Protein AF-A0A6C0BXC2-F1 (afdb_monomer_lite)

Secondary structure (DSSP, 8-state):
---PEEE-HHHHHHHHHHH-TTS-HHHHHHHHHHHHHHHHTT--SSEEEPPPPPP------------------------------------------HHHHHHHHHHHHHHHHHTTT-

Sequence (118 aa):
MVEKKPVTWLGLVKITKGNNPSLHLGKIMKMAAGEWKKVKSGSHEKYSQGKSTPGTRKKRKSSKKSKKCKKNDDEDSEEEENNEEHHSSRKTRKTKCSGCKRYEKEIKKLKERIARLE

Organism: NCBI:txid1070528

Foldseek 3Di:
DQDAAAAELVRLLVVLCVVPVPDDSVVSNVVSVVQVVCQDVVNHRHHHHHDDDDDPPPPDPDDDDDDDDDDDDDDDDDDDDDDDDDDPPPPPPPPDDPVRVVVVVVVVVVVVVVVVVD

Radius of gyration: 26.95 Å; chains: 1; bounding box: 48×57×66 Å

pLDDT: mean 75.56, std 20.68, range [31.38, 96.19]

Structure (mmCIF, N/CA/C/O backbone):
data_AF-A0A6C0BXC2-F1
#
_entry.id   AF-A0A6C0BXC2-F1
#
loop_
_atom_site.group_PDB
_atom_site.id
_atom_site.type_symbol
_atom_site.label_atom_id
_atom_site.label_alt_id
_atom_site.label_comp_id
_atom_site.label_asym_id
_atom_site.label_entity_id
_atom_site.label_seq_id
_atom_site.pdbx_PDB_ins_code
_atom_site.Cartn_x
_atom_site.Cartn_y
_atom_site.Cartn_z
_atom_site.occupancy
_atom_site.B_iso_or_equiv
_atom_site.auth_seq_id
_atom_site.auth_comp_id
_atom_site.auth_asym_id
_atom_site.auth_atom_id
_atom_site.pdbx_PDB_model_num
ATOM 1 N N . MET A 1 1 ? -12.857 7.344 28.870 1.00 57.31 1 MET A N 1
ATOM 2 C CA . MET A 1 1 ? -12.826 6.625 27.575 1.00 57.31 1 MET A CA 1
ATOM 3 C C . MET A 1 1 ? -11.533 6.998 26.868 1.00 57.31 1 MET A C 1
ATOM 5 O O . MET A 1 1 ? -11.228 8.179 26.820 1.00 57.31 1 MET A O 1
ATOM 9 N N . VAL A 1 2 ? -10.741 6.034 26.391 1.00 72.81 2 VAL A N 1
ATOM 10 C CA . VAL A 1 2 ? -9.517 6.345 25.630 1.00 72.81 2 VAL A CA 1
ATOM 11 C C . VAL A 1 2 ? -9.930 6.772 24.224 1.00 72.81 2 VAL A C 1
ATOM 13 O O . VAL A 1 2 ? -10.472 5.9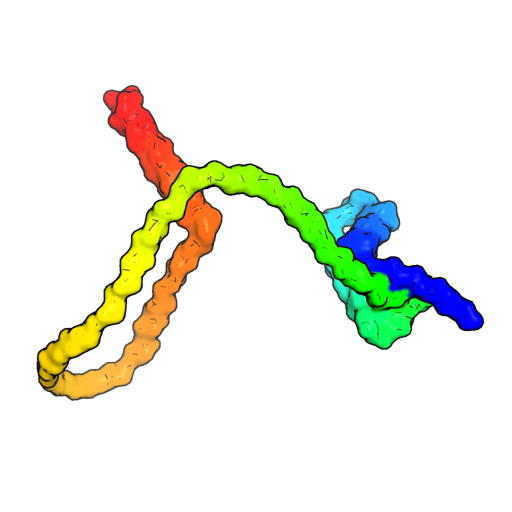63 23.469 1.00 72.81 2 VAL A O 1
ATOM 16 N N . GLU A 1 3 ? -9.702 8.036 23.871 1.00 81.19 3 GLU A N 1
ATOM 17 C CA . GLU A 1 3 ? -9.935 8.521 22.511 1.00 81.19 3 GLU A CA 1
ATOM 18 C C . GLU A 1 3 ? -8.942 7.867 21.542 1.00 81.19 3 GLU A C 1
ATOM 20 O O . GLU A 1 3 ? -7.733 8.108 21.580 1.00 81.19 3 GLU A O 1
ATOM 25 N N . LYS A 1 4 ? -9.456 7.002 20.662 1.00 89.38 4 LYS A N 1
ATOM 26 C CA . LYS A 1 4 ? -8.649 6.318 19.646 1.00 89.38 4 LYS A CA 1
ATOM 27 C C . LYS A 1 4 ? -8.500 7.202 18.414 1.00 89.38 4 LYS A C 1
ATOM 29 O O . LYS A 1 4 ? -9.495 7.627 17.827 1.00 89.38 4 LYS A O 1
ATOM 34 N N . LYS A 1 5 ? -7.262 7.412 17.959 1.00 90.62 5 LYS A N 1
ATOM 35 C CA . L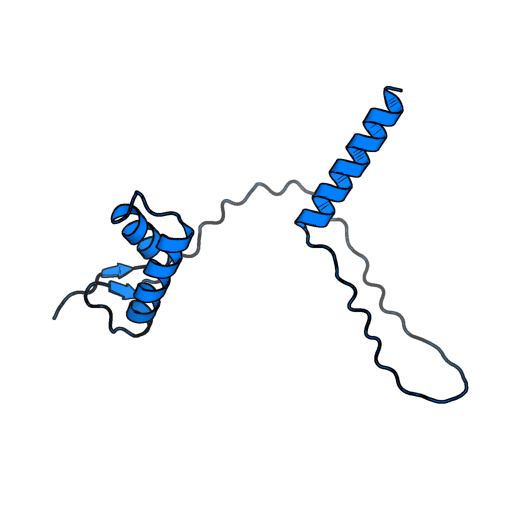YS A 1 5 ? -6.988 8.223 16.762 1.00 90.62 5 LYS A CA 1
ATOM 36 C C . LYS A 1 5 ? -7.355 7.444 15.489 1.00 90.62 5 LYS A C 1
ATOM 38 O O . LYS A 1 5 ? -6.900 6.307 15.337 1.00 90.62 5 LYS A O 1
ATOM 43 N N . PRO A 1 6 ? -8.124 8.019 14.548 1.00 92.25 6 PRO A N 1
ATOM 44 C CA . PRO A 1 6 ? -8.432 7.344 13.293 1.00 92.25 6 PRO A CA 1
ATOM 45 C C . PRO A 1 6 ? -7.165 7.204 12.444 1.00 92.25 6 PRO A C 1
ATOM 47 O O . PRO A 1 6 ? -6.461 8.183 12.196 1.00 92.25 6 PRO A O 1
ATOM 50 N N . VAL A 1 7 ? -6.876 5.992 11.967 1.00 94.06 7 VAL A N 1
ATOM 51 C CA . VAL A 1 7 ? -5.696 5.712 11.138 1.00 94.06 7 VAL A CA 1
ATOM 52 C C . VAL A 1 7 ? -6.073 4.954 9.869 1.00 94.06 7 VAL A C 1
ATOM 54 O O . VAL A 1 7 ? -6.936 4.078 9.870 1.00 94.06 7 VAL A O 1
ATOM 57 N N . THR A 1 8 ? -5.430 5.301 8.756 1.00 94.62 8 THR A N 1
ATOM 58 C CA . THR A 1 8 ? -5.537 4.556 7.493 1.00 94.62 8 THR A CA 1
ATOM 59 C C . THR A 1 8 ? -4.421 3.521 7.391 1.00 94.62 8 THR A C 1
ATOM 61 O O . THR A 1 8 ? -3.402 3.640 8.068 1.00 94.62 8 THR A O 1
ATOM 64 N N . TRP A 1 9 ? -4.560 2.543 6.492 1.00 93.56 9 TRP A N 1
ATOM 65 C CA . TRP A 1 9 ? -3.521 1.535 6.254 1.00 93.56 9 TRP A CA 1
ATOM 66 C C . TRP A 1 9 ? -2.154 2.172 5.961 1.00 93.56 9 TRP A C 1
ATOM 68 O O . TRP A 1 9 ? -1.148 1.830 6.574 1.00 93.56 9 TRP A O 1
ATOM 78 N N . LEU A 1 10 ? -2.126 3.166 5.068 1.00 93.25 10 LEU A N 1
ATOM 79 C CA . LEU A 1 10 ? -0.902 3.895 4.727 1.00 93.25 10 LEU A CA 1
ATOM 80 C C . LEU A 1 10 ? -0.369 4.723 5.900 1.00 93.25 10 LEU A C 1
ATOM 82 O O . LEU A 1 10 ? 0.845 4.831 6.062 1.00 93.25 10 LEU A O 1
ATOM 86 N N . GLY A 1 11 ? -1.261 5.314 6.700 1.00 93.38 11 GLY A N 1
ATOM 87 C CA . GLY A 1 11 ? -0.884 6.024 7.920 1.00 93.38 11 GLY A CA 1
ATOM 88 C C . GLY A 1 11 ? -0.171 5.098 8.900 1.00 93.38 11 GLY A C 1
ATOM 89 O O . GLY A 1 11 ? 0.905 5.435 9.382 1.00 93.38 11 GLY A O 1
ATOM 90 N N . LEU A 1 12 ? -0.711 3.896 9.105 1.00 94.75 12 LEU A N 1
ATOM 91 C CA . LEU A 1 12 ? -0.119 2.898 9.985 1.00 94.75 12 LEU A CA 1
ATOM 92 C C . LEU A 1 12 ? 1.249 2.437 9.473 1.00 94.75 12 LEU A C 1
ATOM 94 O O . LEU A 1 12 ? 2.217 2.489 10.218 1.00 94.75 12 LEU A O 1
ATOM 98 N N . VAL A 1 13 ? 1.375 2.113 8.180 1.00 95.00 13 VAL A N 1
ATOM 99 C CA . VAL A 1 13 ? 2.669 1.742 7.573 1.00 95.00 13 VAL A CA 1
ATOM 100 C C . VAL A 1 13 ? 3.719 2.847 7.750 1.00 95.00 13 VAL A C 1
ATOM 102 O O . VAL A 1 13 ? 4.881 2.550 8.031 1.00 95.00 13 VAL A O 1
ATOM 105 N N . LYS A 1 14 ? 3.333 4.124 7.612 1.00 95.00 14 LYS A N 1
ATOM 106 C CA . LYS A 1 14 ? 4.239 5.259 7.855 1.00 95.00 14 LYS A CA 1
ATOM 107 C C . LYS A 1 14 ? 4.670 5.349 9.316 1.00 95.00 14 LYS A C 1
ATOM 109 O O . LYS A 1 14 ? 5.853 5.558 9.560 1.00 95.00 14 LYS A O 1
ATOM 114 N N . ILE A 1 15 ? 3.745 5.166 10.257 1.00 94.50 15 ILE A N 1
ATOM 115 C CA . ILE A 1 15 ? 4.046 5.156 11.696 1.00 94.50 15 ILE A CA 1
ATOM 116 C C . ILE A 1 15 ? 5.005 4.006 12.020 1.00 94.50 15 ILE A C 1
ATOM 118 O O . ILE A 1 15 ? 6.056 4.232 12.613 1.00 94.50 15 ILE A O 1
ATOM 122 N N . THR A 1 16 ? 4.714 2.789 11.551 1.00 94.00 16 THR A N 1
ATOM 123 C CA . THR A 1 16 ? 5.576 1.620 11.767 1.00 94.00 16 THR A CA 1
ATOM 124 C C . THR A 1 16 ? 6.972 1.829 11.173 1.00 94.00 16 THR A C 1
ATOM 126 O O . THR A 1 16 ? 7.958 1.463 11.810 1.00 94.00 16 THR A O 1
ATOM 129 N N . LYS A 1 17 ? 7.073 2.452 9.987 1.00 94.06 17 LYS A N 1
ATOM 130 C CA . LYS A 1 17 ? 8.357 2.816 9.365 1.00 94.06 17 LYS A CA 1
ATOM 131 C C . LYS A 1 17 ? 9.110 3.880 10.165 1.00 94.06 17 LYS A C 1
ATOM 133 O O . LYS A 1 17 ? 10.316 3.753 10.319 1.00 94.06 17 LYS A O 1
ATOM 138 N N . GLY A 1 18 ? 8.417 4.902 10.668 1.00 94.62 18 GLY A N 1
ATOM 139 C CA . GLY A 1 18 ? 9.015 5.948 11.504 1.00 94.62 18 GLY A CA 1
ATOM 140 C C . GLY A 1 18 ? 9.574 5.398 12.816 1.00 94.62 18 GLY A C 1
ATOM 141 O O . GLY A 1 18 ? 10.666 5.776 13.218 1.00 94.62 18 GLY A O 1
ATOM 142 N N . ASN A 1 19 ? 8.876 4.436 13.422 1.00 93.19 19 ASN A N 1
ATOM 143 C CA . ASN A 1 19 ? 9.321 3.772 14.649 1.00 93.19 19 ASN A CA 1
ATOM 144 C C . ASN A 1 19 ? 10.448 2.751 14.408 1.00 93.19 19 ASN A C 1
ATOM 146 O O . ASN A 1 19 ? 11.137 2.373 15.347 1.00 93.19 19 ASN A O 1
ATOM 150 N N . ASN A 1 20 ? 10.622 2.274 13.169 1.00 93.50 20 ASN A N 1
ATOM 151 C CA . ASN A 1 20 ? 11.591 1.235 12.812 1.00 93.50 20 ASN A CA 1
ATOM 152 C C . ASN A 1 20 ? 12.350 1.600 11.519 1.00 93.50 20 ASN A C 1
ATOM 154 O O . ASN A 1 20 ? 12.208 0.905 10.505 1.00 93.50 20 ASN A O 1
ATOM 158 N N . PRO A 1 21 ? 13.149 2.682 11.519 1.00 90.94 21 PRO A N 1
ATOM 159 C CA . PRO A 1 21 ? 13.739 3.235 10.298 1.00 90.94 21 PRO A CA 1
ATOM 160 C C . PRO A 1 21 ? 14.763 2.303 9.633 1.00 90.94 21 PRO A C 1
ATOM 162 O O . PRO A 1 21 ? 14.956 2.378 8.421 1.00 90.94 21 PRO A O 1
ATOM 165 N N . SER A 1 22 ? 15.388 1.409 10.403 1.00 93.06 22 SER A N 1
ATOM 166 C CA . SER A 1 22 ? 16.391 0.447 9.931 1.00 93.06 22 SER A CA 1
ATOM 167 C C . SER A 1 22 ? 15.796 -0.824 9.317 1.00 93.06 22 SER A C 1
ATOM 169 O O . SER A 1 22 ? 16.513 -1.594 8.679 1.00 93.06 22 SER A O 1
ATOM 171 N N . LEU A 1 23 ? 14.495 -1.080 9.492 1.00 93.69 23 LEU A N 1
ATOM 172 C CA . LEU A 1 23 ? 13.879 -2.303 8.987 1.00 93.69 23 LEU A CA 1
ATOM 173 C C . LEU A 1 23 ? 13.564 -2.205 7.493 1.00 93.69 23 LEU A C 1
ATOM 175 O O . LEU A 1 23 ? 13.030 -1.214 6.994 1.00 93.69 23 LEU A O 1
ATOM 179 N N . HIS A 1 24 ? 13.797 -3.306 6.777 1.00 95.12 24 HIS A N 1
ATOM 180 C CA . HIS A 1 24 ? 13.333 -3.438 5.401 1.00 95.12 24 HIS A CA 1
ATOM 181 C C . HIS A 1 24 ? 11.810 -3.309 5.309 1.00 95.12 24 HIS A C 1
ATOM 183 O O . HIS A 1 24 ? 11.058 -3.798 6.159 1.00 95.12 24 HIS A O 1
ATOM 189 N N . LEU A 1 25 ? 11.350 -2.734 4.194 1.00 92.00 25 LEU A N 1
ATOM 190 C CA . LEU A 1 25 ? 9.935 -2.465 3.949 1.00 92.00 25 LEU A CA 1
ATOM 191 C C . LEU A 1 25 ? 9.055 -3.718 4.082 1.00 92.00 25 LEU A C 1
ATOM 193 O O . LEU A 1 25 ? 7.946 -3.629 4.595 1.00 92.00 25 LEU A O 1
ATOM 197 N N . GLY A 1 26 ? 9.554 -4.897 3.697 1.00 95.19 26 GLY A N 1
ATOM 198 C CA . GLY A 1 26 ? 8.819 -6.155 3.857 1.00 95.19 26 GLY A CA 1
ATOM 199 C C . GLY A 1 26 ? 8.499 -6.495 5.319 1.00 95.19 26 GLY A C 1
ATOM 200 O O . GLY A 1 26 ? 7.395 -6.953 5.614 1.00 95.19 26 GLY A O 1
ATOM 201 N N . LYS A 1 27 ? 9.425 -6.229 6.249 1.00 95.25 27 LYS A N 1
ATOM 202 C CA . LYS A 1 27 ? 9.215 -6.475 7.685 1.00 95.25 27 LYS A CA 1
ATOM 203 C C . LYS A 1 27 ? 8.277 -5.429 8.288 1.00 95.25 27 LYS A C 1
ATOM 205 O O . LYS A 1 27 ? 7.351 -5.800 9.004 1.00 95.25 27 LYS A O 1
ATOM 210 N N . ILE A 1 28 ? 8.428 -4.165 7.886 1.00 96.19 28 ILE A N 1
ATOM 211 C CA . ILE A 1 28 ? 7.505 -3.073 8.240 1.00 96.19 28 ILE A CA 1
ATOM 212 C C . ILE A 1 28 ? 6.072 -3.418 7.819 1.00 96.19 28 ILE A C 1
ATOM 214 O O . ILE A 1 28 ? 5.148 -3.298 8.618 1.00 96.19 28 ILE A O 1
ATOM 218 N N . MET A 1 29 ? 5.878 -3.895 6.588 1.00 95.12 29 MET A N 1
ATOM 219 C CA . MET A 1 29 ? 4.554 -4.252 6.069 1.00 95.12 29 MET A CA 1
ATOM 220 C C . MET A 1 29 ? 3.919 -5.405 6.853 1.00 95.12 29 MET A C 1
ATOM 222 O O . MET A 1 29 ? 2.722 -5.360 7.124 1.00 95.12 29 MET A O 1
ATOM 226 N N . LYS A 1 30 ? 4.702 -6.414 7.262 1.00 96.06 30 LYS A N 1
ATOM 227 C CA . LYS A 1 30 ? 4.207 -7.512 8.111 1.00 96.06 30 LYS A CA 1
ATOM 228 C C . LYS A 1 30 ? 3.778 -7.018 9.495 1.00 96.06 30 LYS A C 1
ATOM 230 O O . LYS A 1 30 ? 2.713 -7.407 9.967 1.00 96.06 30 LYS A O 1
ATOM 235 N N . MET A 1 31 ? 4.570 -6.145 10.117 1.00 94.56 31 MET A N 1
ATOM 236 C CA . MET A 1 31 ? 4.243 -5.554 11.420 1.00 94.56 31 MET A CA 1
ATOM 237 C C . MET A 1 31 ? 2.978 -4.695 11.339 1.00 94.56 31 MET A C 1
ATOM 239 O O . MET A 1 31 ? 2.022 -4.931 12.079 1.00 94.56 31 MET A O 1
ATOM 243 N N . ALA A 1 32 ? 2.925 -3.784 10.364 1.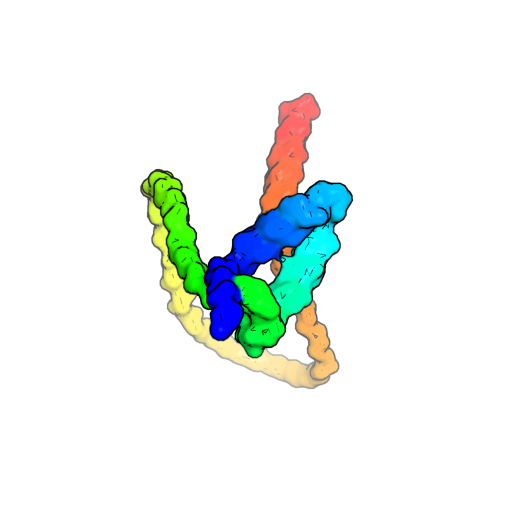00 95.06 32 ALA A N 1
ATOM 244 C CA . ALA A 1 32 ? 1.755 -2.952 10.115 1.00 95.06 32 ALA A CA 1
ATOM 245 C C . ALA A 1 32 ? 0.512 -3.804 9.815 1.00 95.06 32 ALA A C 1
ATOM 247 O O . ALA A 1 32 ? -0.573 -3.478 10.284 1.00 95.06 32 ALA A O 1
ATOM 248 N N . ALA A 1 33 ? 0.641 -4.924 9.091 1.00 95.19 33 ALA A N 1
ATOM 249 C CA . ALA A 1 33 ? -0.475 -5.836 8.818 1.00 95.19 33 ALA A CA 1
ATOM 250 C C . ALA A 1 33 ? -1.055 -6.456 10.097 1.00 95.19 33 ALA A C 1
ATOM 252 O O . ALA A 1 33 ? -2.276 -6.570 10.219 1.00 95.19 33 ALA A O 1
ATOM 253 N N . GLY A 1 34 ? -0.200 -6.837 11.050 1.00 95.50 34 GLY A N 1
ATOM 254 C CA . GLY A 1 34 ? -0.629 -7.346 12.353 1.00 95.50 34 GLY A CA 1
ATOM 255 C C . GLY A 1 34 ? -1.396 -6.295 13.155 1.00 95.50 34 GLY A C 1
ATOM 256 O O . GLY A 1 34 ? -2.492 -6.566 13.646 1.00 95.50 34 GLY A O 1
ATOM 257 N N . GLU A 1 35 ? -0.866 -5.077 13.227 1.00 93.62 35 GLU A N 1
ATOM 258 C CA . GLU A 1 35 ? -1.535 -3.958 13.899 1.00 93.62 35 GLU A CA 1
ATOM 259 C C . GLU A 1 35 ? -2.841 -3.566 13.200 1.00 93.62 35 GLU A C 1
ATOM 261 O O . GLU A 1 35 ? -3.858 -3.360 13.859 1.00 93.62 35 GLU A O 1
ATOM 266 N N . TRP A 1 36 ? -2.873 -3.558 11.868 1.00 94.94 36 TRP A N 1
ATOM 267 C CA . TRP A 1 36 ? -4.069 -3.220 11.098 1.00 94.94 36 TRP A CA 1
ATOM 268 C C . TRP A 1 36 ? -5.214 -4.200 11.328 1.00 94.94 36 TRP A C 1
ATOM 270 O O . TRP A 1 36 ? -6.368 -3.781 11.393 1.00 94.94 36 TRP A O 1
ATOM 280 N N . LYS A 1 37 ? -4.922 -5.494 11.513 1.00 94.88 37 LYS A N 1
ATOM 281 C CA . LYS A 1 37 ? -5.943 -6.473 11.918 1.00 94.88 37 LYS A CA 1
ATOM 282 C C . LYS A 1 37 ? -6.581 -6.088 13.254 1.00 94.88 37 LYS A C 1
ATOM 284 O O . LYS A 1 37 ? -7.804 -6.104 13.346 1.00 94.88 37 LYS A O 1
ATOM 289 N N . LYS A 1 38 ? -5.775 -5.668 14.237 1.00 93.88 38 LYS A N 1
ATOM 290 C CA . LYS A 1 38 ? -6.267 -5.190 15.542 1.00 93.88 38 LYS A CA 1
ATOM 291 C C . LYS A 1 38 ? -7.068 -3.892 15.417 1.00 93.88 38 LYS A C 1
ATOM 293 O O . LYS A 1 38 ? -8.042 -3.695 16.136 1.00 93.88 38 LYS A O 1
ATOM 298 N N . VAL A 1 39 ? -6.670 -2.996 14.510 1.00 93.25 39 VAL A N 1
ATOM 299 C CA . VAL A 1 39 ? -7.417 -1.757 14.227 1.00 93.25 39 VAL A CA 1
ATOM 300 C C . VAL A 1 39 ? -8.783 -2.085 13.624 1.00 93.25 39 VAL A C 1
ATOM 302 O O . VAL A 1 39 ? -9.789 -1.538 14.067 1.00 93.25 39 VAL A O 1
ATOM 305 N N . LYS A 1 40 ? -8.834 -3.015 12.662 1.00 91.75 40 LYS A N 1
ATOM 306 C CA . LYS A 1 40 ? -10.083 -3.473 12.035 1.00 91.75 40 LYS A CA 1
ATOM 307 C C . LYS A 1 40 ? -11.009 -4.206 13.004 1.00 91.75 40 LYS A C 1
ATOM 309 O O . LYS A 1 40 ? -12.218 -4.066 12.884 1.00 91.75 40 LYS A O 1
ATOM 314 N N . SER A 1 41 ? -10.462 -4.979 13.942 1.00 92.44 41 SER A N 1
ATOM 315 C CA . SER A 1 41 ? -11.253 -5.662 14.974 1.00 92.44 41 SER A CA 1
ATOM 316 C C . SER A 1 41 ? -11.670 -4.742 16.127 1.00 92.44 41 SER A C 1
ATOM 318 O O . SER A 1 41 ? -12.325 -5.196 17.057 1.00 92.44 41 SER A O 1
ATOM 320 N N . GLY A 1 42 ? -11.255 -3.469 16.118 1.00 90.00 42 GLY A N 1
ATOM 321 C CA . GLY A 1 42 ? -11.514 -2.521 17.206 1.00 90.00 42 GLY A CA 1
ATOM 322 C C . GLY A 1 42 ? -10.705 -2.780 18.485 1.00 90.00 42 GLY A C 1
ATOM 323 O O . GLY A 1 42 ? -10.809 -2.007 19.438 1.00 90.00 42 GLY A O 1
ATOM 324 N N . SER A 1 43 ? -9.858 -3.814 18.502 1.00 91.12 43 SER A N 1
ATOM 325 C CA . SER A 1 43 ? -9.063 -4.247 19.661 1.00 91.12 43 SER A CA 1
ATOM 326 C C . SER A 1 43 ? -7.779 -3.435 19.858 1.00 91.12 43 SER A C 1
ATOM 328 O O . SER A 1 43 ? -7.085 -3.611 20.852 1.00 91.12 43 SER A O 1
ATOM 330 N N . HIS A 1 44 ? -7.422 -2.559 18.917 1.00 90.31 44 HIS A N 1
ATOM 331 C CA . HIS A 1 44 ? -6.224 -1.732 19.041 1.00 90.31 44 HIS A CA 1
ATOM 332 C C . HIS A 1 44 ? -6.405 -0.649 20.117 1.00 90.31 44 HIS A C 1
ATOM 334 O O . HIS A 1 44 ? -7.421 0.046 20.143 1.00 90.31 44 HIS A O 1
ATOM 340 N N . GLU A 1 45 ? -5.403 -0.471 20.978 1.00 88.81 45 GLU A N 1
ATOM 341 C CA . GLU A 1 45 ? -5.456 0.453 22.123 1.00 88.81 45 GLU A CA 1
ATOM 342 C C . GLU A 1 45 ? -5.474 1.924 21.686 1.00 88.81 45 GLU A C 1
ATOM 344 O O . GLU A 1 45 ? -6.269 2.716 22.177 1.00 88.81 45 GLU A O 1
ATOM 349 N N . LYS A 1 46 ? -4.617 2.277 20.717 1.00 90.25 46 LYS A N 1
ATOM 350 C CA . LYS A 1 46 ? -4.370 3.674 20.307 1.00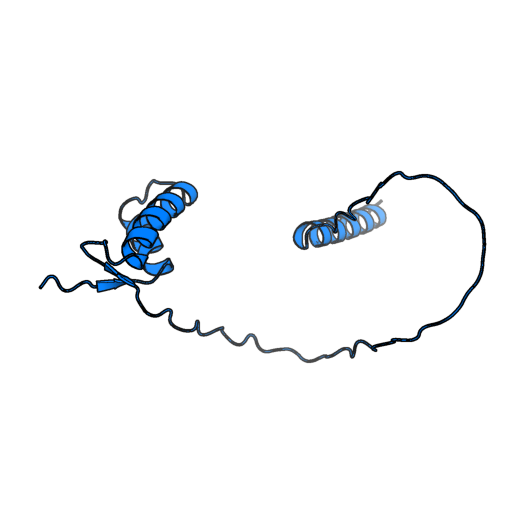 90.25 46 LYS A CA 1
ATOM 351 C C . LYS A 1 46 ? -5.123 4.153 19.062 1.00 90.25 46 LYS A C 1
ATOM 353 O O . LYS A 1 46 ? -5.276 5.358 18.873 1.00 90.25 46 LYS A O 1
ATOM 358 N N . TYR A 1 47 ? -5.560 3.239 18.195 1.00 92.31 47 TYR A N 1
ATOM 359 C CA . TYR A 1 47 ? -6.033 3.578 16.855 1.00 92.31 47 TYR A CA 1
ATOM 360 C C . TYR A 1 47 ? -7.382 2.942 16.539 1.00 92.31 47 TYR A C 1
ATOM 362 O O . TYR A 1 47 ? -7.665 1.817 16.945 1.00 92.31 47 TYR A O 1
ATOM 370 N N . SER A 1 48 ? -8.195 3.663 15.776 1.00 92.25 48 SER A N 1
ATOM 371 C CA . SER A 1 48 ? -9.450 3.193 15.187 1.00 92.25 48 SER A CA 1
ATOM 372 C C . SER A 1 48 ? -9.346 3.223 13.662 1.00 92.25 48 SER A C 1
ATOM 374 O O . SER A 1 48 ? -8.477 3.894 13.096 1.00 92.25 48 SER A O 1
ATOM 376 N N . GLN A 1 49 ? -10.198 2.466 12.969 1.00 91.75 49 GLN A N 1
ATOM 377 C CA . GLN A 1 49 ? -10.173 2.443 11.509 1.00 91.75 49 GLN A CA 1
ATOM 378 C C . GLN A 1 49 ? -10.612 3.807 10.956 1.00 91.75 49 GLN A C 1
ATOM 380 O O . GLN A 1 49 ? -11.773 4.198 11.052 1.00 91.75 49 GLN A O 1
ATOM 385 N N . GLY A 1 50 ? -9.671 4.528 10.349 1.00 88.81 50 GLY A N 1
ATOM 386 C CA . GLY A 1 50 ? -9.933 5.786 9.667 1.00 88.81 50 GLY A CA 1
ATOM 387 C C . GLY A 1 50 ? -10.625 5.571 8.322 1.00 88.81 50 GLY A C 1
ATOM 388 O O . GLY A 1 50 ? -10.430 4.555 7.648 1.00 88.81 50 GLY A O 1
ATOM 389 N N . LYS A 1 51 ? -11.412 6.562 7.897 1.00 81.50 51 LYS A N 1
ATOM 390 C CA . LYS A 1 51 ? -12.009 6.583 6.558 1.00 81.50 51 LYS A CA 1
ATOM 391 C C . LYS A 1 51 ? -10.888 6.759 5.531 1.00 81.50 51 LYS A C 1
ATOM 393 O O . LYS A 1 51 ? -10.068 7.668 5.655 1.00 81.50 51 LYS A O 1
ATOM 398 N N . SER A 1 52 ? -10.829 5.888 4.524 1.00 69.25 52 SER A N 1
ATOM 399 C CA . SER A 1 52 ? -9.897 6.088 3.413 1.00 69.25 52 SER A CA 1
ATOM 400 C C . SER A 1 52 ? -10.349 7.321 2.642 1.00 69.25 52 SER A C 1
ATOM 402 O O . SER A 1 52 ? -11.450 7.329 2.095 1.00 69.25 52 SER A O 1
ATOM 404 N N . THR A 1 53 ? -9.526 8.366 2.592 1.00 65.94 53 THR A N 1
ATOM 405 C CA . THR A 1 53 ? -9.813 9.497 1.712 1.00 65.94 53 THR A CA 1
ATOM 406 C C . THR A 1 53 ? -9.697 9.018 0.262 1.00 65.94 53 THR A C 1
ATOM 408 O O . THR A 1 53 ? -8.738 8.311 -0.074 1.00 65.94 53 THR A O 1
ATOM 411 N N . PRO A 1 54 ? -10.671 9.328 -0.612 1.00 58.72 54 PRO A N 1
ATOM 412 C CA . PRO A 1 54 ? -10.541 9.032 -2.029 1.00 58.72 54 PRO A CA 1
ATOM 413 C C . PRO A 1 54 ? -9.318 9.790 -2.543 1.00 58.72 54 PRO A C 1
ATOM 415 O O . PRO A 1 54 ? -9.247 11.015 -2.463 1.00 58.72 54 PRO A O 1
ATOM 418 N N . GLY A 1 55 ? -8.310 9.049 -3.005 1.00 58.06 55 GLY A N 1
ATOM 419 C CA . GLY A 1 55 ? -7.085 9.651 -3.510 1.00 58.06 55 GLY A CA 1
ATOM 420 C C . GLY A 1 55 ? -7.422 10.623 -4.635 1.00 58.06 55 GLY A C 1
ATOM 421 O O . GLY A 1 55 ? -8.076 10.241 -5.608 1.00 58.06 55 GLY A O 1
ATOM 422 N N . THR A 1 56 ? -6.963 11.870 -4.525 1.00 54.62 56 THR A N 1
ATOM 423 C CA . THR A 1 56 ? -6.982 12.830 -5.629 1.00 54.62 56 THR A CA 1
ATOM 424 C C . THR A 1 56 ? -6.045 12.304 -6.710 1.00 54.62 56 THR A C 1
ATOM 426 O O . THR A 1 56 ? -4.851 12.597 -6.772 1.00 54.62 56 THR A O 1
ATOM 429 N N . ARG A 1 57 ? -6.576 11.431 -7.568 1.00 55.81 57 ARG A N 1
ATOM 430 C CA . ARG A 1 57 ? -5.883 10.962 -8.761 1.00 55.81 57 ARG A CA 1
ATOM 431 C C . ARG A 1 57 ? -5.611 12.218 -9.583 1.00 55.81 57 ARG A C 1
ATOM 433 O O . ARG A 1 57 ? -6.539 12.759 -10.180 1.00 55.81 57 ARG A O 1
ATOM 440 N N . LYS A 1 58 ? -4.367 12.720 -9.580 1.00 59.47 58 LYS A N 1
ATOM 441 C CA . LYS A 1 58 ? -3.948 13.802 -10.481 1.00 59.47 58 LYS A CA 1
ATOM 442 C C . LYS A 1 58 ? -4.397 13.388 -11.881 1.00 59.47 58 LYS A C 1
ATOM 444 O O . LYS A 1 58 ? -3.884 12.403 -12.418 1.00 59.47 58 LYS A O 1
ATOM 449 N N . LYS A 1 59 ? -5.394 14.086 -12.438 1.00 54.38 59 LYS A N 1
ATOM 450 C CA . LYS A 1 59 ? -5.828 13.909 -13.824 1.00 54.38 59 LYS A CA 1
ATOM 451 C C . LYS A 1 59 ? -4.599 14.187 -14.685 1.00 54.38 59 LYS A C 1
ATOM 453 O O . LY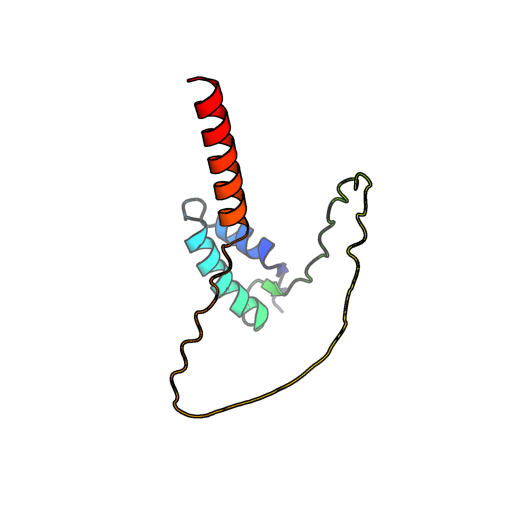S A 1 59 ? -4.234 15.338 -14.902 1.00 54.38 59 LYS A O 1
ATOM 458 N N . ARG A 1 60 ? -3.906 13.139 -15.137 1.00 58.94 60 ARG A N 1
ATOM 459 C CA . ARG A 1 60 ? -2.940 13.283 -16.227 1.00 58.94 60 ARG A CA 1
ATOM 460 C C . ARG A 1 60 ? -3.761 13.775 -17.416 1.00 58.94 60 ARG A C 1
ATOM 462 O O . ARG A 1 60 ? -4.753 13.128 -17.744 1.00 58.94 60 ARG A O 1
ATOM 469 N N . LYS A 1 61 ? -3.400 14.924 -18.002 1.00 54.69 61 LYS A N 1
ATOM 470 C CA . LYS A 1 61 ? -4.005 15.423 -19.247 1.00 54.69 61 LYS A CA 1
ATOM 471 C C . LYS A 1 61 ? -4.015 14.267 -20.251 1.00 54.69 61 LYS A C 1
ATOM 473 O O . LYS A 1 61 ? -2.959 13.811 -20.680 1.00 54.69 61 LYS A O 1
ATOM 478 N N . SER A 1 62 ? -5.199 13.748 -20.554 1.00 53.56 62 SER A N 1
ATOM 479 C CA . SER A 1 62 ? -5.400 12.735 -21.580 1.00 53.56 62 SER A CA 1
ATOM 480 C C . SER A 1 62 ? -5.172 13.396 -22.935 1.00 53.56 62 SER A C 1
ATOM 482 O O . SER A 1 62 ? -6.029 14.143 -23.408 1.00 53.56 62 SER A O 1
ATOM 484 N N . SER A 1 63 ? -4.026 13.152 -23.565 1.00 55.28 63 SER A N 1
ATOM 485 C CA . SER A 1 63 ? -3.883 13.420 -24.991 1.00 55.28 63 SER A CA 1
ATOM 486 C C . SER A 1 63 ? -4.736 12.404 -25.762 1.00 55.28 63 SER A C 1
ATOM 488 O O . SER A 1 63 ? -4.492 11.201 -25.764 1.00 55.28 63 SER A O 1
ATOM 490 N N . LYS A 1 64 ? -5.815 12.934 -26.342 1.00 54.56 64 LYS A N 1
ATOM 491 C CA . LYS A 1 64 ? -6.613 12.438 -27.474 1.00 54.56 64 LYS A CA 1
ATOM 492 C C . LYS A 1 64 ? -5.917 11.343 -28.309 1.00 54.56 64 LYS A C 1
ATOM 494 O O . LYS A 1 64 ? -4.917 11.636 -28.954 1.00 54.56 64 LYS A O 1
ATOM 499 N N . LYS A 1 65 ? -6.507 10.138 -28.370 1.00 48.34 65 LYS A N 1
ATOM 500 C CA . LYS A 1 65 ? -7.030 9.484 -29.598 1.00 48.34 65 LYS A CA 1
ATOM 501 C C . LYS A 1 65 ? -7.588 8.096 -29.251 1.00 48.34 65 LYS A C 1
ATOM 503 O O . LYS A 1 65 ? -6.847 7.146 -29.019 1.00 48.34 65 LYS A O 1
ATOM 508 N N . SER A 1 66 ? -8.910 7.988 -29.202 1.00 57.75 66 SER A N 1
ATOM 509 C CA . SER A 1 66 ? -9.638 6.722 -29.166 1.00 57.75 66 SER A CA 1
ATOM 510 C C . SER A 1 66 ? -9.464 5.993 -30.504 1.00 57.75 66 SER A C 1
ATOM 512 O O . SER A 1 66 ? -9.756 6.549 -31.561 1.00 57.75 66 SER A O 1
ATOM 514 N N . LYS A 1 67 ? -9.002 4.739 -30.474 1.00 54.94 67 LYS A N 1
ATOM 515 C CA . LYS A 1 67 ? -9.264 3.778 -31.552 1.00 54.94 67 LYS A CA 1
ATOM 516 C C . LYS A 1 67 ? -10.378 2.860 -31.065 1.00 54.94 67 LYS A C 1
ATOM 518 O O . LYS A 1 67 ? -10.212 2.140 -30.087 1.00 54.94 67 LYS A O 1
ATOM 523 N N . LYS A 1 68 ? -11.527 2.981 -31.724 1.00 52.19 68 LYS A N 1
ATOM 524 C CA . LYS A 1 68 ? -12.713 2.137 -31.592 1.00 52.19 68 LYS A CA 1
ATOM 525 C C . LYS A 1 68 ? -12.304 0.685 -31.854 1.00 52.19 68 LYS A C 1
ATOM 527 O O . LYS A 1 68 ? -11.925 0.365 -32.976 1.00 52.19 68 LYS A O 1
ATOM 532 N N . CYS A 1 69 ? -12.338 -0.171 -30.835 1.00 41.09 69 CYS A N 1
ATOM 533 C CA . CYS A 1 69 ? -12.247 -1.610 -31.053 1.00 41.09 69 CYS A CA 1
ATOM 534 C C . CYS A 1 69 ? -13.642 -2.101 -31.430 1.00 41.09 69 CYS A C 1
ATOM 536 O O . CYS A 1 69 ? -14.596 -1.956 -30.668 1.00 41.09 69 CYS A O 1
ATOM 538 N N . LYS A 1 70 ? -13.729 -2.581 -32.666 1.00 47.00 70 LYS A N 1
ATOM 539 C CA . LYS A 1 70 ? -14.892 -3.183 -33.300 1.00 47.00 70 LYS A CA 1
ATOM 540 C C . LYS A 1 70 ? -15.210 -4.483 -32.553 1.00 47.00 70 LYS A C 1
ATOM 542 O O . LYS A 1 70 ? -14.315 -5.301 -32.356 1.00 47.00 70 LYS A O 1
ATOM 547 N N . LYS A 1 71 ? -16.446 -4.605 -32.072 1.00 49.66 71 LYS A N 1
ATOM 548 C CA . LYS A 1 71 ? -17.017 -5.849 -31.561 1.00 49.66 71 LYS A CA 1
ATOM 549 C C . LYS A 1 71 ? -17.485 -6.620 -32.794 1.00 49.66 71 LYS A C 1
ATOM 551 O O . LYS A 1 71 ? -18.287 -6.065 -33.536 1.00 49.66 71 LYS A O 1
ATOM 556 N N . ASN A 1 72 ? -16.940 -7.807 -33.025 1.00 41.41 72 ASN A N 1
ATOM 557 C CA . ASN A 1 72 ? -17.541 -8.786 -33.920 1.00 41.41 72 ASN A CA 1
ATOM 558 C C . ASN A 1 72 ? -17.859 -9.992 -33.032 1.00 41.41 72 ASN A C 1
ATOM 560 O O . ASN A 1 72 ? -16.939 -10.664 -32.564 1.00 41.41 72 ASN A O 1
ATOM 564 N N . ASP A 1 73 ? -19.140 -10.134 -32.718 1.00 54.84 73 ASP A N 1
ATOM 565 C CA . ASP A 1 73 ? -19.783 -11.409 -32.422 1.00 54.84 73 ASP A CA 1
ATOM 566 C C . ASP A 1 73 ? -20.298 -11.902 -33.781 1.00 54.84 73 ASP A C 1
ATOM 568 O O . ASP A 1 73 ? -20.926 -11.101 -34.466 1.00 54.84 73 ASP A O 1
ATOM 572 N N . ASP A 1 74 ? -19.992 -13.134 -34.181 1.00 46.72 74 ASP A N 1
ATOM 573 C CA . ASP A 1 74 ? -20.788 -13.900 -35.150 1.00 46.72 74 ASP A CA 1
ATOM 574 C C . ASP A 1 74 ? -20.434 -15.391 -35.006 1.00 46.72 74 ASP A C 1
ATOM 576 O O . ASP A 1 74 ? -19.263 -15.750 -34.839 1.00 46.72 74 ASP A O 1
ATOM 580 N N . GLU A 1 75 ? -21.493 -16.196 -34.951 1.00 50.88 75 GLU A N 1
ATOM 581 C CA . GLU A 1 75 ? -21.571 -17.637 -34.687 1.00 50.88 75 GLU A CA 1
ATOM 582 C C . GLU A 1 75 ? -21.373 -18.491 -35.961 1.00 50.88 75 GLU A C 1
ATOM 584 O O . GLU A 1 75 ? -21.132 -17.949 -37.038 1.00 50.88 75 GLU A O 1
ATOM 589 N N . ASP A 1 76 ? -21.583 -19.811 -35.802 1.00 41.88 76 ASP A N 1
ATOM 590 C CA . ASP A 1 76 ? -21.947 -20.807 -36.834 1.00 41.88 76 ASP A CA 1
ATOM 591 C C . ASP A 1 76 ? -20.775 -21.402 -37.658 1.00 41.88 76 ASP A C 1
ATOM 593 O O . ASP A 1 76 ? -19.855 -20.689 -38.040 1.00 41.88 76 ASP A O 1
ATOM 597 N N . SER A 1 77 ? -20.667 -22.696 -37.994 1.00 41.91 77 SER A N 1
ATOM 598 C CA . SER A 1 77 ? -21.582 -23.850 -37.980 1.00 41.91 77 SER A CA 1
ATOM 599 C C . SER A 1 77 ? -20.755 -25.145 -38.227 1.00 41.91 77 SER A C 1
ATOM 601 O O . SER A 1 77 ? -19.780 -25.074 -38.974 1.00 41.91 77 SER A O 1
ATOM 603 N N . GLU A 1 78 ? -21.109 -26.234 -37.521 1.00 45.97 78 GLU 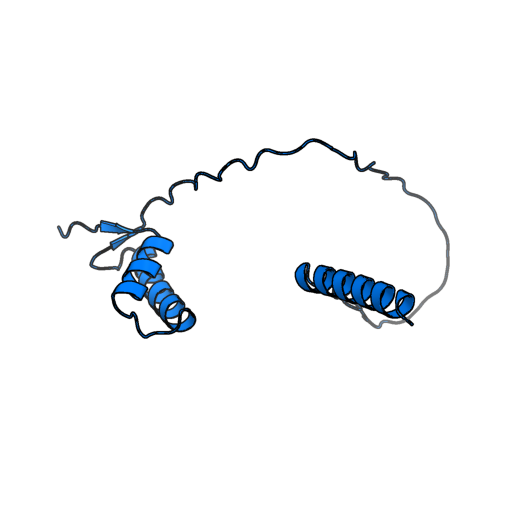A N 1
ATOM 604 C CA . GLU A 1 78 ? -21.218 -27.702 -37.831 1.00 45.97 78 GLU A CA 1
ATOM 605 C C . GLU A 1 78 ? -20.266 -28.385 -38.874 1.00 45.97 78 GLU A C 1
ATOM 607 O O . GLU A 1 78 ? -19.797 -27.739 -39.799 1.00 45.97 78 GLU A O 1
ATOM 612 N N . GLU A 1 79 ? -19.838 -29.665 -38.843 1.00 39.34 79 GLU A N 1
ATOM 613 C CA . GLU A 1 79 ? -20.347 -30.974 -38.365 1.00 39.34 79 GLU A CA 1
ATOM 614 C C . GLU A 1 79 ? -19.193 -32.016 -38.171 1.00 39.34 79 GLU A C 1
ATOM 616 O O . GLU A 1 79 ? -18.143 -31.877 -38.798 1.00 39.34 79 GLU A O 1
ATOM 621 N N . GLU A 1 80 ? -19.465 -33.051 -37.340 1.00 41.66 80 GLU A N 1
ATOM 622 C CA . GLU A 1 80 ? -19.033 -34.488 -37.339 1.00 41.66 80 GLU A CA 1
ATOM 623 C C . GLU A 1 80 ? -17.529 -34.896 -37.434 1.00 41.66 80 GLU A C 1
ATOM 625 O O . GLU A 1 80 ? -16.711 -34.232 -38.049 1.00 41.66 80 GLU A O 1
ATOM 630 N N . GLU A 1 81 ? -16.995 -35.986 -36.858 1.00 38.16 81 GLU A N 1
ATOM 631 C CA . GLU A 1 81 ? -17.498 -37.205 -36.206 1.00 38.16 81 GLU A CA 1
ATOM 632 C C . GLU A 1 81 ? -16.350 -37.812 -35.348 1.00 38.16 81 GLU A C 1
ATOM 634 O O . GLU A 1 81 ? -15.169 -37.589 -35.617 1.00 38.16 81 GLU A O 1
ATOM 639 N N . ASN A 1 82 ? -16.720 -38.688 -34.409 1.00 31.38 82 ASN A N 1
ATOM 640 C CA . ASN A 1 82 ? -15.958 -39.858 -33.939 1.00 31.38 82 ASN A CA 1
ATOM 641 C C . ASN A 1 82 ? -14.886 -39.709 -32.821 1.00 31.38 82 ASN A C 1
ATOM 643 O O . ASN A 1 82 ? -13.688 -39.567 -33.039 1.00 31.38 82 ASN A O 1
ATOM 647 N N . ASN A 1 83 ? -15.410 -39.813 -31.595 1.00 37.03 83 ASN A N 1
ATOM 648 C CA . ASN A 1 83 ? -15.090 -40.799 -30.550 1.00 37.03 83 ASN A CA 1
ATOM 649 C C . ASN A 1 83 ? -13.711 -40.855 -29.836 1.00 37.03 83 ASN A C 1
ATOM 651 O O . ASN A 1 83 ? -12.636 -40.941 -30.414 1.00 37.03 83 ASN A O 1
ATOM 655 N N . GLU A 1 84 ? -13.876 -40.965 -28.514 1.00 42.12 84 GLU A N 1
ATOM 656 C CA . GLU A 1 84 ? -13.053 -41.617 -27.494 1.00 42.12 84 GLU A CA 1
ATOM 657 C C . GLU A 1 84 ? -11.791 -40.966 -26.882 1.00 42.12 84 GLU A C 1
ATOM 659 O O . GLU A 1 84 ? -10.858 -40.494 -27.520 1.00 42.12 84 GLU A O 1
ATOM 664 N N . GLU A 1 85 ? -11.815 -41.038 -25.544 1.00 37.38 85 GLU A N 1
ATOM 665 C CA . GLU A 1 85 ? -10.722 -40.983 -24.570 1.00 37.38 85 GLU A CA 1
ATOM 666 C C . GLU A 1 85 ? -10.084 -39.632 -24.187 1.00 37.38 85 GLU A C 1
ATOM 668 O O . GLU A 1 85 ? -9.061 -39.160 -24.676 1.00 37.38 85 GLU A O 1
ATOM 673 N N . HIS A 1 86 ? -10.680 -39.052 -23.136 1.00 45.22 86 HIS A N 1
ATOM 674 C CA . HIS A 1 86 ? -10.003 -38.741 -21.871 1.00 45.22 86 HIS A CA 1
ATOM 675 C C . HIS A 1 86 ? -8.471 -38.559 -21.928 1.00 45.22 86 HIS A C 1
ATOM 677 O O . HIS A 1 86 ? -7.718 -39.485 -21.681 1.00 45.22 86 HIS A O 1
ATOM 683 N N . HIS A 1 87 ? -8.006 -37.311 -22.031 1.00 38.22 87 HIS A N 1
ATOM 684 C CA . HIS A 1 87 ? -6.960 -36.805 -21.134 1.00 38.22 87 HIS A CA 1
ATOM 685 C C . HIS A 1 87 ? -6.988 -35.273 -21.100 1.00 38.22 87 HIS A C 1
ATOM 687 O O . HIS A 1 87 ? -6.628 -34.574 -22.046 1.00 38.22 87 HIS A O 1
ATOM 693 N N . SER A 1 88 ? -7.412 -34.740 -19.952 1.00 49.16 88 SER A N 1
ATOM 694 C CA . SER A 1 88 ? -7.413 -33.316 -19.612 1.00 49.16 88 SER A CA 1
ATOM 695 C C . SER A 1 88 ? -5.991 -32.743 -19.620 1.00 49.16 88 SER A C 1
ATOM 697 O O . SER A 1 88 ? -5.339 -32.607 -18.589 1.00 49.16 88 SER A O 1
ATOM 699 N N . SER A 1 89 ? -5.505 -32.359 -20.796 1.00 44.28 89 SER A N 1
ATOM 700 C CA . SER A 1 89 ? -4.329 -31.507 -20.946 1.00 44.28 89 SER A CA 1
ATOM 701 C C . SER A 1 89 ? -4.787 -30.080 -21.212 1.00 44.28 89 SER A C 1
ATOM 703 O O . SER A 1 89 ? -4.559 -29.518 -22.285 1.00 44.28 89 SER A O 1
ATOM 705 N N . ARG A 1 90 ? -5.425 -29.450 -20.212 1.00 51.19 90 ARG A N 1
ATOM 706 C CA . ARG A 1 90 ? -5.542 -27.985 -20.169 1.00 51.19 90 ARG A CA 1
ATOM 707 C C . ARG A 1 90 ? -4.127 -27.413 -20.085 1.00 51.19 90 ARG A C 1
ATOM 709 O O . ARG A 1 90 ? -3.626 -27.108 -19.004 1.00 51.19 90 ARG A O 1
ATOM 716 N N . LYS A 1 91 ? -3.476 -27.238 -21.239 1.00 53.81 91 LYS A N 1
ATOM 717 C CA . LYS A 1 91 ? -2.329 -26.344 -21.401 1.00 53.81 91 LYS A CA 1
ATOM 718 C C . LYS A 1 91 ? -2.812 -24.974 -20.952 1.00 53.81 91 LYS A C 1
ATOM 720 O O . LYS A 1 91 ? -3.448 -24.245 -21.710 1.00 53.81 91 LYS A O 1
ATOM 725 N N . THR A 1 92 ? -2.564 -24.638 -19.689 1.00 55.97 92 THR A N 1
ATOM 726 C CA . THR A 1 92 ? -2.802 -23.291 -19.190 1.00 55.97 92 THR A CA 1
ATOM 727 C C . THR A 1 92 ? -1.965 -22.375 -20.074 1.00 55.97 92 THR A C 1
ATOM 729 O O . THR A 1 92 ? -0.734 -22.409 -20.045 1.00 55.97 92 THR A O 1
ATOM 732 N N . ARG A 1 93 ? -2.619 -21.602 -20.951 1.00 60.22 93 ARG A N 1
ATOM 733 C CA . ARG A 1 93 ? -1.955 -20.541 -21.706 1.00 60.22 93 ARG A CA 1
ATOM 734 C C . ARG A 1 93 ? -1.449 -19.560 -20.655 1.00 60.22 93 ARG A C 1
ATOM 736 O O . ARG A 1 93 ? -2.193 -18.684 -20.224 1.00 60.22 93 ARG A O 1
ATOM 743 N N . LYS A 1 94 ? -0.210 -19.740 -20.185 1.00 65.62 94 LYS A N 1
ATOM 744 C CA . LYS A 1 94 ? 0.468 -18.810 -19.278 1.00 65.62 94 LYS A CA 1
ATOM 745 C C . LYS A 1 94 ? 0.631 -17.501 -20.034 1.00 65.62 94 LYS A C 1
ATOM 747 O O . LYS A 1 94 ? 1.630 -17.259 -20.710 1.00 65.62 94 LYS A O 1
ATOM 752 N N . THR A 1 95 ? -0.390 -16.655 -19.974 1.00 75.19 95 THR A N 1
ATOM 753 C CA . THR A 1 95 ? -0.331 -15.314 -20.531 1.00 75.19 95 THR A CA 1
ATOM 754 C C . THR A 1 95 ? 0.757 -14.569 -19.779 1.00 75.19 95 THR A C 1
ATOM 756 O O . THR A 1 95 ? 0.624 -14.319 -18.580 1.00 75.19 95 THR A O 1
ATOM 759 N N . LYS A 1 96 ? 1.851 -14.243 -20.478 1.00 76.25 96 LYS A N 1
ATOM 760 C CA . LYS A 1 96 ? 2.980 -13.509 -19.900 1.00 76.25 96 LYS A CA 1
ATOM 761 C C . LYS A 1 96 ? 2.486 -12.251 -19.183 1.00 76.25 96 LYS A C 1
ATOM 763 O O . LYS A 1 96 ? 1.604 -11.544 -19.688 1.00 76.25 96 LYS A O 1
ATOM 768 N N . CYS A 1 97 ? 3.096 -11.965 -18.036 1.00 83.56 97 CYS A N 1
ATOM 769 C CA . CYS A 1 97 ? 2.802 -10.780 -17.246 1.00 83.56 97 CYS A CA 1
ATOM 770 C C . CYS A 1 97 ? 2.991 -9.496 -18.079 1.00 83.56 97 CYS A C 1
ATOM 772 O O . CYS A 1 97 ? 3.783 -9.461 -19.025 1.00 83.56 97 CYS A O 1
ATOM 774 N N . SER A 1 98 ? 2.279 -8.418 -17.747 1.00 77.06 98 SER A N 1
ATOM 775 C CA . SER A 1 98 ? 2.360 -7.157 -18.504 1.00 77.06 98 SER A CA 1
ATOM 776 C C . SER A 1 98 ? 3.777 -6.565 -18.533 1.00 77.06 98 SER A C 1
ATOM 778 O O . SER A 1 98 ? 4.162 -5.990 -19.550 1.00 77.06 98 SER A O 1
ATOM 780 N N . GLY A 1 99 ? 4.567 -6.758 -17.470 1.00 85.56 99 GLY A N 1
ATOM 781 C CA . GLY A 1 99 ? 5.992 -6.406 -17.431 1.00 85.56 99 GLY A CA 1
ATOM 782 C C . GLY A 1 99 ? 6.831 -7.261 -18.384 1.00 85.56 99 GLY A C 1
ATOM 783 O O . GLY A 1 99 ? 7.567 -6.733 -19.207 1.00 85.56 99 GLY A O 1
ATOM 784 N N . CYS A 1 100 ? 6.618 -8.574 -18.366 1.00 84.88 100 CYS A N 1
ATOM 785 C CA . CYS A 1 100 ? 7.286 -9.561 -19.210 1.00 84.88 100 CYS A CA 1
ATOM 786 C C . CYS A 1 100 ? 7.100 -9.242 -20.707 1.00 84.88 100 CYS A C 1
ATOM 788 O O . CYS A 1 100 ? 8.050 -9.269 -21.483 1.00 84.88 100 CYS A O 1
ATOM 790 N N . LYS A 1 101 ? 5.881 -8.844 -21.101 1.00 85.31 101 LYS A N 1
ATOM 791 C CA . LYS A 1 101 ? 5.563 -8.407 -22.472 1.00 85.31 101 LYS A CA 1
ATOM 792 C C . LYS A 1 101 ? 6.250 -7.095 -22.871 1.00 85.31 101 LYS A C 1
ATOM 794 O O . LYS A 1 101 ? 6.449 -6.861 -24.060 1.00 85.31 101 LYS A O 1
ATOM 799 N N . ARG A 1 102 ? 6.550 -6.205 -21.917 1.00 88.38 102 ARG A N 1
ATOM 800 C CA . ARG A 1 102 ? 7.274 -4.950 -22.189 1.00 88.38 102 ARG A CA 1
ATOM 801 C C . ARG A 1 102 ? 8.757 -5.217 -22.402 1.00 88.38 102 ARG A C 1
ATOM 803 O O . ARG A 1 102 ? 9.276 -4.799 -23.430 1.00 88.38 102 ARG A O 1
ATOM 810 N N . TYR A 1 103 ? 9.379 -5.981 -21.506 1.00 89.75 103 TYR A N 1
ATOM 811 C CA . TYR A 1 103 ? 10.789 -6.353 -21.629 1.00 89.75 103 TYR A CA 1
ATOM 812 C C . TYR A 1 103 ? 11.071 -7.101 -22.932 1.00 89.75 103 TYR A C 1
ATOM 814 O O . TYR A 1 103 ? 12.024 -6.785 -23.629 1.00 89.75 103 TYR A O 1
ATOM 822 N N . GLU A 1 104 ? 10.192 -8.015 -23.341 1.00 88.19 104 GLU A N 1
ATOM 823 C CA . GLU A 1 104 ? 10.337 -8.732 -24.613 1.00 88.19 104 GLU A CA 1
ATOM 824 C C . GLU A 1 104 ? 10.311 -7.796 -25.835 1.00 88.19 104 GLU A C 1
ATOM 826 O O . GLU A 1 104 ? 11.094 -7.962 -26.770 1.00 88.19 104 GLU A O 1
ATOM 831 N N . LYS A 1 105 ? 9.460 -6.762 -25.811 1.00 90.12 105 LYS A N 1
ATOM 832 C CA . LYS A 1 105 ? 9.429 -5.740 -26.868 1.00 90.12 105 LYS A CA 1
ATOM 833 C C . LYS A 1 105 ? 10.692 -4.885 -26.880 1.00 90.12 105 LYS A C 1
ATOM 835 O O . LYS A 1 105 ? 11.159 -4.531 -27.958 1.00 90.12 105 LYS A O 1
ATOM 840 N N . GLU A 1 106 ? 11.222 -4.531 -25.714 1.00 93.25 106 GLU A N 1
ATOM 841 C CA . GLU A 1 106 ? 12.474 -3.775 -25.603 1.00 93.25 106 GLU A CA 1
ATOM 842 C C . GLU A 1 106 ? 13.662 -4.598 -26.101 1.00 93.25 106 GLU A C 1
ATOM 844 O O . GLU A 1 106 ? 14.429 -4.110 -26.926 1.00 93.25 106 GLU A O 1
ATOM 849 N N . ILE A 1 107 ? 13.745 -5.872 -25.712 1.00 94.12 107 ILE A N 1
ATOM 850 C CA . ILE A 1 107 ? 14.765 -6.807 -26.197 1.00 94.12 107 ILE A CA 1
ATOM 851 C C . ILE A 1 107 ? 14.691 -6.942 -27.721 1.00 94.12 107 ILE A C 1
ATOM 853 O O . ILE A 1 107 ? 15.721 -6.868 -28.386 1.00 94.12 107 ILE A O 1
ATOM 857 N N . LYS A 1 108 ? 13.489 -7.086 -28.297 1.00 94.56 108 LYS A N 1
ATOM 858 C CA . LYS A 1 108 ? 13.325 -7.165 -29.757 1.00 94.56 108 LYS A CA 1
ATOM 859 C C . LYS A 1 108 ? 13.842 -5.904 -30.461 1.00 94.56 108 LYS A C 1
ATOM 861 O O . LYS A 1 108 ? 14.589 -6.014 -31.425 1.00 94.56 108 LYS A O 1
ATOM 866 N N . LYS A 1 109 ? 13.508 -4.718 -29.943 1.00 94.81 109 LYS A N 1
ATOM 867 C CA . LYS A 1 109 ? 13.996 -3.440 -30.490 1.00 94.81 109 LYS A CA 1
ATOM 868 C C . LYS A 1 109 ? 15.512 -3.291 -30.382 1.00 94.81 109 LYS A C 1
ATOM 870 O O . LYS A 1 109 ? 16.129 -2.741 -31.286 1.00 94.81 109 LYS A O 1
ATOM 875 N N . LEU A 1 110 ? 16.108 -3.751 -29.281 1.00 94.12 110 LEU A N 1
ATOM 876 C CA . LEU A 1 110 ? 17.560 -3.726 -29.103 1.00 94.12 110 LEU A CA 1
ATOM 877 C C . LEU A 1 110 ? 18.253 -4.644 -30.111 1.00 94.12 110 LEU A C 1
ATOM 879 O O . LEU A 1 110 ? 19.207 -4.211 -30.744 1.00 94.12 110 LEU A O 1
ATOM 883 N N . LYS A 1 111 ? 17.725 -5.854 -30.330 1.00 94.06 111 LYS A N 1
ATOM 884 C CA . LYS A 1 111 ? 18.241 -6.781 -31.350 1.00 94.06 111 LYS A CA 1
ATOM 885 C C . LYS A 1 111 ? 18.173 -6.193 -32.759 1.00 94.06 111 LYS A C 1
ATOM 887 O O . LYS A 1 111 ? 19.159 -6.241 -33.478 1.00 94.06 111 LYS A O 1
ATOM 892 N N . GLU A 1 112 ? 17.048 -5.582 -33.128 1.00 92.19 112 GLU A N 1
ATOM 893 C CA . GLU A 1 112 ? 16.898 -4.908 -34.428 1.00 92.19 112 GLU A CA 1
ATOM 894 C C . GLU A 1 112 ? 17.842 -3.709 -34.587 1.00 92.19 112 GLU A C 1
ATOM 896 O O . GLU A 1 112 ? 18.244 -3.391 -35.700 1.00 92.19 112 GLU A O 1
ATOM 901 N N . ARG A 1 113 ? 18.194 -3.023 -33.493 1.00 91.44 113 ARG A N 1
ATOM 902 C CA . ARG A 1 113 ? 19.152 -1.912 -33.526 1.00 91.44 113 ARG A CA 1
ATOM 903 C C . ARG A 1 113 ? 20.590 -2.402 -33.665 1.00 91.44 113 ARG A C 1
ATOM 905 O O . ARG A 1 113 ? 21.341 -1.781 -34.402 1.00 91.44 113 ARG A O 1
ATOM 912 N N . ILE A 1 114 ? 20.948 -3.487 -32.978 1.00 92.00 114 ILE A N 1
ATOM 913 C CA . ILE A 1 114 ? 22.263 -4.134 -33.101 1.00 92.00 114 ILE A CA 1
ATOM 914 C C . ILE A 1 114 ? 22.459 -4.632 -34.536 1.00 92.00 114 ILE A C 1
ATOM 916 O O . ILE A 1 114 ? 23.441 -4.268 -35.160 1.00 92.00 114 ILE A O 1
ATOM 920 N N . ALA A 1 115 ? 21.458 -5.305 -35.109 1.00 87.81 115 ALA A N 1
ATOM 921 C CA . ALA A 1 115 ? 21.497 -5.813 -36.485 1.00 87.81 115 ALA A CA 1
ATOM 922 C C . ALA A 1 115 ? 21.545 -4.731 -37.588 1.00 87.81 115 ALA A C 1
ATOM 924 O O . ALA A 1 115 ? 21.595 -5.065 -38.763 1.00 87.81 115 ALA A O 1
ATOM 925 N N . ARG A 1 116 ? 21.439 -3.440 -37.241 1.00 84.75 116 ARG A N 1
ATOM 926 C CA . ARG A 1 116 ? 21.632 -2.311 -38.175 1.00 84.75 116 ARG A CA 1
ATOM 927 C C . ARG A 1 116 ? 22.998 -1.641 -38.025 1.00 84.75 116 ARG A C 1
ATOM 929 O O . ARG A 1 116 ? 23.286 -0.705 -38.763 1.00 84.75 116 ARG A O 1
ATOM 936 N N . LEU A 1 117 ? 23.741 -2.013 -36.987 1.00 80.44 117 LEU A N 1
ATOM 937 C CA . LEU A 1 117 ? 25.080 -1.511 -36.689 1.00 80.44 117 LEU A CA 1
ATOM 938 C C . LEU A 1 117 ? 26.170 -2.514 -37.098 1.00 80.44 117 LEU A C 1
ATOM 940 O O . LEU A 1 117 ? 27.335 -2.130 -37.124 1.00 80.44 117 LEU A O 1
ATOM 944 N N . GLU A 1 118 ? 25.781 -3.757 -37.386 1.00 64.12 118 GLU A N 1
ATOM 945 C CA . GLU A 1 118 ? 26.566 -4.780 -38.090 1.00 64.12 118 GLU A CA 1
ATOM 946 C C . GLU A 1 118 ? 26.293 -4.695 -39.596 1.00 64.12 118 GLU A C 1
ATOM 948 O O . GLU A 1 118 ? 27.260 -4.867 -40.369 1.00 64.12 118 GLU A O 1
#